Protein AF-A0ABD3E014-F1 (afdb_monomer_lite)

Radius of gyration: 16.97 Å; chains: 1; bounding box: 41×29×46 Å

Structure (mmCIF, N/CA/C/O backbone):
data_AF-A0ABD3E014-F1
#
_entry.id   AF-A0ABD3E014-F1
#
loop_
_atom_site.group_PDB
_atom_site.id
_atom_site.type_symbol
_atom_site.label_atom_id
_atom_site.label_alt_id
_atom_site.label_comp_id
_atom_site.label_asym_id
_atom_site.label_entity_id
_atom_site.label_seq_id
_atom_site.pdbx_PDB_ins_code
_atom_site.Cartn_x
_atom_site.Cartn_y
_atom_site.Cartn_z
_atom_site.occupancy
_atom_site.B_iso_or_equiv
_atom_site.auth_seq_id
_atom_site.auth_comp_id
_atom_site.auth_asym_id
_atom_site.auth_atom_id
_atom_site.pdbx_PDB_model_num
ATOM 1 N N . MET A 1 1 ? 6.110 1.325 -21.832 1.00 88.44 1 MET A N 1
ATOM 2 C CA . MET A 1 1 ? 5.659 0.826 -20.518 1.00 88.44 1 MET A CA 1
ATOM 3 C C . MET A 1 1 ? 6.646 -0.230 -20.067 1.00 88.44 1 MET A C 1
ATOM 5 O O . MET A 1 1 ? 7.151 -0.926 -20.935 1.00 88.44 1 MET A O 1
ATOM 9 N N . TYR A 1 2 ? 6.947 -0.315 -18.775 1.00 93.56 2 TYR A N 1
ATOM 10 C CA . TYR A 1 2 ? 7.714 -1.438 -18.235 1.00 93.56 2 TYR A CA 1
ATOM 11 C C . TYR A 1 2 ? 6.787 -2.626 -18.008 1.00 93.56 2 TYR A C 1
ATOM 13 O O . TYR A 1 2 ? 5.674 -2.439 -17.519 1.00 93.56 2 TYR A O 1
ATOM 21 N N . VAL A 1 3 ? 7.242 -3.826 -18.353 1.00 94.31 3 VAL A N 1
ATOM 22 C CA . VAL A 1 3 ? 6.561 -5.078 -18.014 1.00 94.31 3 VAL A CA 1
ATOM 23 C C . VAL A 1 3 ? 7.533 -5.925 -17.215 1.00 94.31 3 VAL A C 1
ATOM 25 O O . VAL A 1 3 ? 8.648 -6.199 -17.662 1.00 94.31 3 VAL A O 1
ATOM 28 N N . LEU A 1 4 ? 7.099 -6.313 -16.025 1.00 93.38 4 LEU A N 1
ATOM 29 C CA . LEU A 1 4 ? 7.862 -7.116 -15.084 1.00 93.38 4 LEU A CA 1
ATOM 30 C C . LEU A 1 4 ? 7.163 -8.466 -14.934 1.00 93.38 4 LEU A C 1
ATOM 32 O O . LEU A 1 4 ? 5.935 -8.550 -14.983 1.00 93.38 4 LEU A O 1
ATOM 36 N N . SER A 1 5 ? 7.935 -9.526 -14.753 1.00 93.50 5 SER A N 1
ATOM 37 C CA . SER A 1 5 ? 7.410 -10.817 -14.314 1.00 93.50 5 SER A CA 1
ATOM 38 C C . SER A 1 5 ? 7.002 -10.763 -12.832 1.00 93.50 5 SER A C 1
ATOM 40 O O . SER A 1 5 ? 7.420 -9.856 -12.109 1.00 93.50 5 SER A O 1
ATOM 42 N N . PRO A 1 6 ? 6.260 -11.765 -12.324 1.00 88.25 6 PRO A N 1
ATOM 43 C CA . PRO A 1 6 ? 5.855 -11.807 -10.914 1.00 88.25 6 PRO A CA 1
ATOM 44 C C . PRO A 1 6 ? 7.016 -11.798 -9.905 1.00 88.25 6 PRO A C 1
ATOM 46 O O . PRO A 1 6 ? 6.850 -11.335 -8.786 1.00 88.25 6 PRO A O 1
ATOM 49 N N . ASN A 1 7 ? 8.202 -12.279 -10.294 1.00 88.94 7 ASN A N 1
ATOM 50 C CA . ASN A 1 7 ? 9.417 -12.224 -9.470 1.00 88.94 7 ASN A CA 1
ATOM 51 C C . ASN A 1 7 ? 10.219 -10.914 -9.638 1.00 88.94 7 ASN A C 1
ATOM 53 O O . ASN A 1 7 ? 11.337 -10.818 -9.140 1.00 88.94 7 ASN A O 1
ATOM 57 N N . GLY A 1 8 ? 9.683 -9.929 -10.366 1.00 88.94 8 GLY A N 1
ATOM 58 C CA . GLY A 1 8 ? 10.293 -8.615 -10.570 1.00 88.94 8 GLY A CA 1
ATOM 59 C C . GLY A 1 8 ? 11.356 -8.531 -11.666 1.00 88.94 8 GLY A C 1
ATOM 60 O O . GLY A 1 8 ? 11.966 -7.476 -11.823 1.00 88.94 8 GLY A O 1
ATOM 61 N N . SER A 1 9 ? 11.592 -9.595 -12.440 1.00 92.69 9 SER A N 1
ATOM 62 C CA . SER A 1 9 ? 12.518 -9.529 -13.579 1.00 92.69 9 SER A CA 1
ATOM 63 C C . SER A 1 9 ? 11.918 -8.751 -14.757 1.00 92.69 9 SER A C 1
ATOM 65 O O . SER A 1 9 ? 10.713 -8.803 -15.009 1.00 92.69 9 SER A O 1
ATOM 67 N N . LEU A 1 10 ? 12.757 -8.009 -15.481 1.00 93.06 10 LEU A N 1
ATOM 68 C CA . LEU A 1 10 ? 12.338 -7.200 -16.623 1.00 93.06 10 LEU A CA 1
ATOM 69 C C . LEU A 1 10 ? 12.011 -8.083 -17.832 1.00 93.06 10 LEU A C 1
ATOM 71 O O . LEU A 1 10 ? 12.883 -8.776 -18.348 1.00 93.06 10 LEU A O 1
ATOM 75 N N . LEU A 1 11 ? 10.763 -8.020 -18.300 1.00 95.19 11 LEU A N 1
ATOM 76 C CA . LEU A 1 11 ? 10.313 -8.697 -19.521 1.00 95.19 11 LEU A CA 1
ATOM 77 C C . LEU A 1 11 ? 10.308 -7.755 -20.726 1.00 95.19 11 LEU A C 1
ATOM 79 O O . LEU A 1 11 ? 10.597 -8.172 -21.844 1.00 95.19 11 LEU A O 1
ATOM 83 N N . PHE A 1 12 ? 9.959 -6.488 -20.504 1.00 95.06 12 PHE A N 1
ATOM 84 C CA . PHE A 1 12 ? 9.919 -5.473 -21.550 1.00 95.06 12 PHE A CA 1
ATOM 85 C C . PHE A 1 12 ? 10.188 -4.084 -20.974 1.00 95.06 12 PHE A C 1
ATOM 87 O O . PHE A 1 12 ? 9.648 -3.721 -19.925 1.00 95.06 12 PHE A O 1
ATOM 94 N N . GLU A 1 13 ? 10.968 -3.285 -21.698 1.00 93.25 13 GLU A N 1
ATOM 95 C CA . GLU A 1 13 ? 11.241 -1.885 -21.384 1.00 93.25 13 GLU A CA 1
ATOM 96 C C . GLU A 1 13 ? 10.781 -0.948 -22.511 1.00 93.25 13 GLU A C 1
ATOM 98 O O . GLU A 1 13 ? 10.786 -1.322 -23.686 1.00 93.25 13 GLU A O 1
ATOM 103 N N . PRO A 1 14 ? 10.361 0.288 -22.183 1.00 92.19 14 PRO A N 1
ATOM 104 C CA . PRO A 1 14 ? 10.028 1.268 -23.201 1.00 92.19 14 PRO A CA 1
ATOM 105 C C . PRO A 1 14 ? 11.263 1.669 -24.009 1.00 92.19 14 PRO A C 1
ATOM 107 O O . PRO A 1 14 ? 12.338 1.879 -23.454 1.00 92.19 14 PRO A O 1
ATOM 110 N N . LEU A 1 15 ? 11.065 1.889 -25.310 1.00 90.56 15 LEU A N 1
ATOM 111 C CA . LEU A 1 15 ? 12.113 2.402 -26.184 1.00 90.56 15 LEU A CA 1
ATOM 112 C C . LEU A 1 15 ? 12.617 3.766 -25.682 1.00 90.56 15 LEU A C 1
ATOM 114 O O . LEU A 1 15 ? 11.822 4.675 -25.415 1.00 90.56 15 LEU A O 1
ATOM 118 N N . ALA A 1 16 ? 13.936 3.921 -25.586 1.00 89.00 16 ALA A N 1
ATOM 119 C CA . ALA A 1 16 ? 14.540 5.205 -25.269 1.00 89.00 16 ALA A CA 1
ATOM 120 C C . ALA A 1 16 ? 14.321 6.191 -26.425 1.00 89.00 16 ALA A C 1
ATOM 122 O O . ALA A 1 16 ? 14.502 5.860 -27.598 1.00 89.00 16 ALA A O 1
ATOM 123 N N . LYS A 1 17 ? 13.950 7.429 -26.091 1.00 89.44 17 LYS A N 1
ATOM 124 C CA . LYS A 1 17 ? 13.971 8.519 -27.070 1.00 89.44 17 LYS A CA 1
ATOM 125 C C . LYS A 1 17 ? 15.430 8.840 -27.427 1.00 89.44 17 LYS A C 1
ATOM 127 O O . LYS A 1 17 ? 16.294 8.719 -26.558 1.00 89.44 17 LYS A O 1
ATOM 132 N N . PRO A 1 18 ? 15.713 9.281 -28.664 1.00 91.81 18 PRO A N 1
ATOM 133 C CA . PRO A 1 18 ? 17.055 9.708 -29.035 1.00 91.81 18 PRO A CA 1
ATOM 134 C C . PRO A 1 18 ? 17.520 10.905 -28.190 1.00 91.81 18 PRO A C 1
ATOM 136 O O . PRO A 1 18 ? 16.724 11.589 -27.531 1.00 91.81 18 PRO A O 1
ATOM 139 N N . TRP A 1 19 ? 18.832 11.148 -28.224 1.00 88.88 19 TRP A N 1
ATOM 140 C CA . TRP A 1 19 ? 19.496 12.263 -27.545 1.00 88.88 19 TRP A CA 1
ATOM 141 C C . TRP A 1 19 ? 18.755 13.598 -27.785 1.00 88.88 19 TRP A C 1
ATOM 143 O O . TRP A 1 19 ? 18.296 13.825 -28.908 1.00 88.88 19 TRP A O 1
ATOM 153 N N . PRO A 1 20 ? 18.607 14.483 -26.774 1.00 91.12 20 PRO A N 1
ATOM 154 C CA . PRO A 1 20 ? 19.259 14.499 -25.452 1.00 91.12 20 PRO A CA 1
ATOM 155 C C . PRO A 1 20 ? 18.477 13.804 -24.324 1.00 91.12 20 PRO A C 1
ATOM 157 O O . PRO A 1 20 ? 18.780 13.996 -23.146 1.00 91.12 20 PRO A O 1
ATOM 160 N N . ASN A 1 21 ? 17.447 13.020 -24.646 1.00 90.81 21 ASN A N 1
ATOM 161 C CA . ASN A 1 21 ? 16.589 12.419 -23.628 1.00 90.81 21 ASN A CA 1
ATOM 162 C C . ASN A 1 21 ? 17.310 11.281 -22.896 1.00 90.81 21 ASN A C 1
ATOM 164 O O . ASN A 1 21 ? 17.903 10.405 -23.524 1.00 90.81 21 ASN A O 1
ATOM 168 N N . LYS A 1 22 ? 17.219 11.261 -21.563 1.00 88.50 22 LYS A N 1
ATOM 169 C CA . LYS A 1 22 ? 17.647 10.095 -20.785 1.00 88.50 22 LYS A CA 1
ATOM 170 C C . LYS A 1 22 ? 16.709 8.916 -21.081 1.00 88.50 22 LYS A C 1
ATOM 172 O O . LYS A 1 22 ? 15.511 9.145 -21.282 1.00 88.50 22 LYS A O 1
ATOM 177 N N . PRO A 1 23 ? 17.217 7.672 -21.081 1.00 88.31 23 PRO A N 1
ATOM 178 C CA . PRO A 1 23 ? 16.360 6.500 -21.097 1.00 88.31 23 PRO A CA 1
ATOM 179 C C . PRO A 1 23 ? 15.333 6.575 -19.961 1.00 88.31 23 PRO A C 1
ATOM 181 O O . PRO A 1 23 ? 15.647 7.110 -18.890 1.00 88.31 23 PRO A O 1
ATOM 184 N N . PRO A 1 24 ? 14.111 6.066 -20.176 1.00 90.44 24 PRO A N 1
ATOM 185 C CA . PRO A 1 24 ? 13.165 5.922 -19.084 1.00 90.44 24 PRO A CA 1
ATOM 186 C C . PRO A 1 24 ? 13.787 5.060 -17.975 1.00 90.44 24 PRO A C 1
ATOM 188 O O . PRO A 1 24 ? 14.669 4.236 -18.223 1.00 90.44 24 PRO A O 1
ATOM 191 N N . LYS A 1 25 ? 13.326 5.267 -16.742 1.00 89.75 25 LYS A N 1
ATOM 192 C CA . LYS A 1 25 ? 13.654 4.435 -15.582 1.00 89.75 25 LYS A CA 1
ATOM 193 C C . LYS A 1 25 ? 12.350 3.842 -15.058 1.00 89.75 25 LYS A C 1
ATOM 195 O O . LYS A 1 25 ? 11.316 4.512 -15.087 1.00 89.75 25 LYS A O 1
ATOM 200 N N . CYS A 1 26 ? 12.390 2.598 -14.589 1.00 89.25 26 CYS A N 1
ATOM 201 C CA . CYS A 1 26 ? 11.275 2.042 -13.831 1.00 89.25 26 CYS A CA 1
ATOM 202 C C . CYS A 1 26 ? 11.103 2.822 -12.515 1.00 89.25 26 CYS A C 1
ATOM 204 O O . CYS A 1 26 ? 12.081 3.330 -11.966 1.00 89.25 26 CYS A O 1
ATOM 206 N N . SER A 1 27 ? 9.863 2.930 -12.033 1.00 88.38 27 SER A N 1
ATOM 207 C CA . SER A 1 27 ? 9.556 3.591 -10.760 1.00 88.38 27 SER A CA 1
ATOM 208 C C . SER A 1 27 ? 10.286 2.903 -9.603 1.00 88.38 27 SER A C 1
ATOM 210 O O . SER A 1 27 ? 10.359 1.671 -9.562 1.00 88.38 27 SER A O 1
ATOM 212 N N . ASP A 1 28 ? 10.798 3.707 -8.670 1.00 87.06 28 ASP A N 1
ATOM 213 C CA . ASP A 1 28 ? 11.429 3.223 -7.442 1.00 87.06 28 ASP A CA 1
ATOM 214 C C . ASP A 1 28 ? 10.419 2.501 -6.521 1.00 87.06 28 ASP A C 1
ATOM 216 O O . ASP A 1 28 ? 10.829 1.637 -5.745 1.00 87.06 28 ASP A O 1
ATOM 220 N N . CYS A 1 29 ? 9.106 2.708 -6.725 1.00 87.50 29 CYS A N 1
ATOM 221 C CA . CYS A 1 29 ? 8.034 2.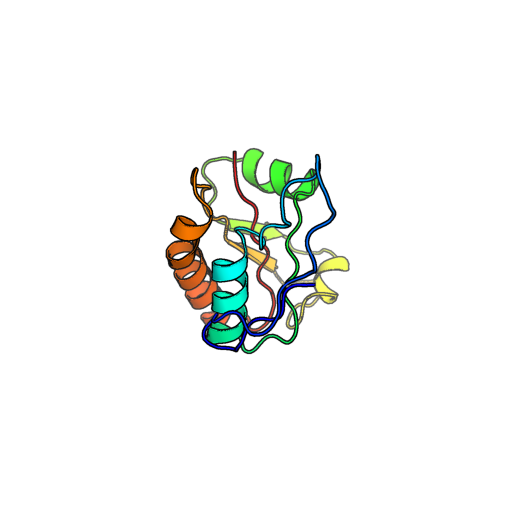042 -5.981 1.00 87.50 29 CYS A CA 1
ATOM 222 C C . CYS A 1 29 ? 7.830 0.582 -6.423 1.00 87.50 29 CYS A C 1
ATOM 224 O O . CYS A 1 29 ? 7.060 -0.160 -5.810 1.00 87.50 29 CYS A O 1
ATOM 226 N N . GLY A 1 30 ? 8.492 0.145 -7.504 1.00 89.12 30 GLY A N 1
ATOM 227 C CA . GLY A 1 30 ? 8.343 -1.193 -8.085 1.00 89.12 30 GLY A CA 1
ATOM 228 C C . GLY A 1 30 ? 8.438 -2.342 -7.066 1.00 89.12 30 GLY A C 1
ATOM 229 O O . GLY A 1 30 ? 7.537 -3.185 -7.045 1.00 89.12 30 GLY A O 1
ATOM 230 N N . PRO A 1 31 ? 9.459 -2.381 -6.185 1.00 88.88 31 PRO A N 1
ATOM 231 C CA . PRO A 1 31 ? 9.564 -3.384 -5.125 1.00 88.88 31 PRO A CA 1
ATOM 232 C C . PRO A 1 31 ? 8.375 -3.382 -4.153 1.00 88.88 31 PRO A C 1
ATOM 234 O O . PRO A 1 31 ? 7.910 -4.454 -3.769 1.00 88.88 31 PRO A O 1
ATOM 237 N N . LEU A 1 32 ? 7.842 -2.208 -3.797 1.00 88.00 32 LEU A N 1
ATOM 238 C CA . LEU A 1 32 ? 6.685 -2.083 -2.904 1.00 88.00 32 LEU A CA 1
ATOM 239 C C . LEU A 1 32 ? 5.422 -2.651 -3.554 1.00 88.00 32 LEU A C 1
ATOM 241 O O . LEU A 1 32 ? 4.690 -3.423 -2.932 1.00 88.00 32 LEU A O 1
ATOM 245 N N . PHE A 1 33 ? 5.194 -2.336 -4.830 1.00 89.75 33 PHE A N 1
ATOM 246 C CA . PHE A 1 33 ? 4.037 -2.847 -5.565 1.00 89.75 33 PHE A CA 1
ATOM 247 C C . PHE A 1 33 ? 4.103 -4.362 -5.720 1.00 89.75 33 PHE A C 1
ATOM 249 O O . PHE A 1 33 ? 3.124 -5.047 -5.427 1.00 89.75 33 PHE A O 1
ATOM 256 N N . LEU A 1 34 ? 5.261 -4.899 -6.118 1.00 90.19 34 LEU A N 1
ATOM 257 C CA . LEU A 1 34 ? 5.474 -6.346 -6.207 1.00 90.19 34 LEU A CA 1
ATOM 258 C C . LEU A 1 34 ? 5.238 -7.028 -4.857 1.00 90.19 34 LEU A C 1
ATOM 260 O O . LEU A 1 34 ? 4.611 -8.087 -4.814 1.00 90.19 34 LEU A O 1
ATOM 264 N N . LYS A 1 35 ? 5.656 -6.398 -3.752 1.00 88.94 35 LYS A N 1
ATOM 265 C CA . LYS A 1 35 ? 5.406 -6.930 -2.412 1.00 88.94 35 LYS A CA 1
ATOM 266 C C . LYS A 1 35 ? 3.918 -6.972 -2.066 1.00 88.94 35 LYS A C 1
ATOM 268 O O . LYS A 1 35 ? 3.457 -7.961 -1.499 1.00 88.94 35 LYS A O 1
ATOM 273 N N . ALA A 1 36 ? 3.155 -5.948 -2.443 1.00 87.94 36 ALA A N 1
ATOM 274 C CA . ALA A 1 36 ? 1.705 -5.937 -2.267 1.00 87.94 36 ALA A CA 1
ATOM 275 C C . ALA A 1 36 ? 1.010 -7.026 -3.108 1.00 87.94 36 ALA A C 1
ATOM 277 O O . ALA A 1 36 ? 0.138 -7.723 -2.589 1.00 87.94 36 ALA A O 1
ATOM 278 N N . TYR A 1 37 ? 1.425 -7.237 -4.365 1.00 88.25 37 TYR A N 1
ATOM 279 C CA . TYR A 1 37 ? 0.938 -8.356 -5.187 1.00 88.25 37 TYR A CA 1
ATOM 280 C C . TYR A 1 37 ? 1.211 -9.713 -4.526 1.00 88.25 37 TYR A C 1
ATOM 282 O O . TYR A 1 37 ? 0.299 -10.531 -4.418 1.00 88.25 37 TYR A O 1
ATOM 290 N N . GLU A 1 38 ? 2.439 -9.928 -4.042 1.00 88.56 38 GLU A N 1
ATOM 291 C CA . GLU A 1 38 ? 2.868 -11.163 -3.373 1.00 88.56 38 GLU A CA 1
ATOM 292 C C . GLU A 1 38 ? 2.053 -11.449 -2.102 1.00 88.56 38 GLU A C 1
ATOM 294 O O . GLU A 1 38 ? 1.605 -12.574 -1.891 1.00 88.56 38 GLU A O 1
ATOM 299 N N . MET A 1 39 ? 1.863 -10.442 -1.245 1.00 87.88 39 MET A N 1
ATOM 300 C CA . MET A 1 39 ? 1.279 -10.635 0.088 1.00 87.88 39 MET A CA 1
ATOM 301 C C . MET A 1 39 ? -0.247 -10.593 0.105 1.00 87.88 39 MET A C 1
ATOM 303 O O . MET A 1 39 ? -0.865 -11.286 0.913 1.00 87.88 39 MET A O 1
ATOM 307 N N . CYS A 1 40 ? -0.857 -9.777 -0.754 1.00 83.75 40 CYS A N 1
ATOM 308 C CA . CYS A 1 40 ? -2.288 -9.484 -0.690 1.00 83.75 40 CYS A CA 1
ATOM 309 C C . CYS A 1 40 ? -3.091 -10.105 -1.838 1.00 83.75 40 CYS A C 1
ATOM 311 O O . CYS A 1 40 ? -4.319 -10.023 -1.813 1.00 83.75 40 CYS A O 1
ATOM 313 N N . ASN A 1 41 ? -2.432 -10.700 -2.843 1.00 83.50 41 ASN A N 1
ATOM 314 C CA . ASN A 1 41 ? -3.074 -11.208 -4.061 1.00 83.50 41 ASN A CA 1
ATOM 315 C 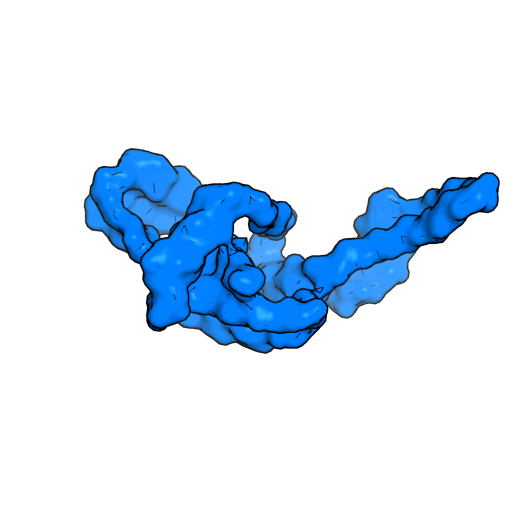C . ASN A 1 41 ? -4.000 -10.158 -4.716 1.00 83.50 41 ASN A C 1
ATOM 317 O O . ASN A 1 41 ? -5.148 -10.435 -5.071 1.00 83.50 41 ASN A O 1
ATOM 321 N N . VAL A 1 42 ? -3.518 -8.915 -4.801 1.00 83.69 42 VAL A N 1
ATOM 322 C CA . VAL A 1 42 ? -4.258 -7.783 -5.379 1.00 83.69 42 VAL A CA 1
ATOM 323 C C . VAL A 1 42 ? -4.204 -7.800 -6.905 1.00 83.69 42 VAL A C 1
ATOM 325 O O . VAL A 1 42 ? -3.274 -8.333 -7.497 1.00 83.69 42 VAL A O 1
ATOM 328 N N . GLY A 1 43 ? -5.199 -7.191 -7.554 1.00 87.25 43 GLY A N 1
ATOM 329 C CA . GLY A 1 43 ? -5.212 -7.011 -9.013 1.00 87.25 43 GLY A CA 1
ATOM 330 C C . GLY A 1 43 ? -4.564 -5.707 -9.492 1.00 87.25 43 GLY A C 1
ATOM 331 O O . GLY A 1 43 ? -4.212 -5.599 -10.662 1.00 87.25 43 GLY A O 1
ATOM 332 N N . ALA A 1 44 ? -4.417 -4.723 -8.603 1.00 89.31 44 ALA A N 1
ATOM 333 C CA . ALA A 1 44 ? -3.824 -3.420 -8.885 1.00 89.31 44 ALA A CA 1
ATOM 334 C C . ALA A 1 44 ? -3.278 -2.788 -7.595 1.00 89.31 44 ALA A C 1
ATOM 336 O O . ALA A 1 44 ? -3.780 -3.068 -6.505 1.00 89.31 44 ALA A O 1
ATOM 337 N N . VAL A 1 45 ? -2.284 -1.908 -7.733 1.00 88.56 45 VAL A N 1
ATOM 338 C CA . VAL A 1 45 ? -1.751 -1.064 -6.653 1.00 88.56 45 VAL A CA 1
ATOM 339 C C . VAL A 1 45 ? -1.719 0.376 -7.154 1.00 88.56 45 VAL A C 1
ATOM 341 O O . VAL A 1 45 ? -1.296 0.624 -8.283 1.00 88.56 45 VAL A O 1
ATOM 344 N N . ILE A 1 46 ? -2.183 1.311 -6.326 1.00 89.44 46 ILE A N 1
ATOM 345 C CA . ILE A 1 46 ? -2.174 2.748 -6.610 1.00 89.44 46 ILE A CA 1
ATOM 346 C C . ILE A 1 46 ? -1.319 3.424 -5.542 1.00 89.44 46 ILE A C 1
ATOM 348 O O . ILE A 1 46 ? -1.441 3.109 -4.362 1.00 89.44 46 ILE A O 1
ATOM 352 N N . HIS A 1 47 ? -0.466 4.347 -5.974 1.00 87.25 47 HIS A N 1
ATOM 353 C CA . HIS A 1 47 ? 0.364 5.187 -5.117 1.00 87.25 47 HIS A CA 1
ATOM 354 C C . HIS A 1 47 ? 0.128 6.645 -5.486 1.00 87.25 47 HIS A C 1
ATOM 356 O O . HIS A 1 47 ? 0.175 6.992 -6.670 1.00 87.25 47 HIS A O 1
ATOM 362 N N . SER A 1 48 ? -0.141 7.482 -4.491 1.00 85.44 48 SER A N 1
ATOM 363 C CA . SER A 1 48 ? -0.389 8.907 -4.674 1.00 85.44 48 SER A CA 1
ATOM 364 C C . SER A 1 48 ? 0.279 9.719 -3.568 1.00 85.44 48 SER A C 1
ATOM 366 O O . SER A 1 48 ? 0.505 9.243 -2.460 1.00 85.44 48 SER A O 1
ATOM 368 N N . HIS A 1 49 ? 0.593 10.973 -3.888 1.00 86.44 49 HIS A N 1
ATOM 369 C CA . HIS A 1 49 ? 1.127 11.957 -2.946 1.00 86.44 49 HIS A CA 1
ATOM 370 C C . HIS A 1 49 ? 0.107 13.086 -2.767 1.00 86.44 49 HIS A C 1
ATOM 372 O O . HIS A 1 49 ? 0.357 14.239 -3.120 1.00 86.44 49 HIS A O 1
ATOM 378 N N . GLU A 1 50 ? -1.091 12.733 -2.307 1.00 84.88 50 GLU A N 1
ATOM 379 C CA . GLU A 1 50 ? -2.162 13.704 -2.073 1.00 84.88 50 GLU A CA 1
ATOM 380 C C . GLU A 1 50 ? -1.874 14.553 -0.831 1.00 84.88 50 GLU A C 1
ATOM 382 O O . GLU A 1 50 ? -1.336 14.066 0.168 1.00 84.88 50 GLU A O 1
ATOM 387 N N . MET A 1 51 ? -2.253 15.832 -0.881 1.00 89.25 51 MET A N 1
ATOM 388 C CA . MET A 1 51 ? -1.991 16.778 0.206 1.00 89.25 51 MET A CA 1
ATOM 389 C C . MET A 1 51 ? -2.703 16.352 1.492 1.00 89.25 51 MET A C 1
ATOM 391 O O . MET A 1 51 ? -2.158 16.473 2.585 1.00 89.25 51 MET A O 1
ATOM 395 N N . GLU A 1 52 ? -3.904 15.806 1.355 1.00 90.44 52 GLU A N 1
ATOM 396 C CA . GLU A 1 52 ? -4.744 15.293 2.428 1.00 90.44 52 GLU A CA 1
ATOM 397 C C . GLU A 1 52 ? -4.073 14.123 3.154 1.00 90.44 52 GLU A C 1
ATOM 399 O O . GLU A 1 52 ? -4.101 14.075 4.383 1.00 90.44 52 GLU A O 1
ATOM 404 N N . SER A 1 53 ? -3.408 13.227 2.417 1.00 86.38 53 SER A N 1
ATOM 405 C CA . SER A 1 53 ? -2.659 12.104 2.995 1.00 86.38 53 SER A CA 1
ATOM 406 C C . SER A 1 53 ? -1.447 12.602 3.785 1.00 86.38 53 SER A C 1
ATOM 408 O O . SER A 1 53 ? -1.263 12.240 4.950 1.00 86.38 53 SER A O 1
ATOM 410 N N . CYS A 1 54 ? -0.683 13.532 3.205 1.00 86.81 54 CYS A N 1
ATOM 411 C CA . CYS A 1 54 ? 0.431 14.180 3.895 1.00 86.81 54 CYS A CA 1
ATOM 412 C C . CYS A 1 54 ? -0.038 14.889 5.177 1.00 86.81 54 CYS A C 1
ATOM 414 O O . CYS A 1 54 ? 0.551 14.717 6.241 1.00 86.81 54 CYS A O 1
ATOM 416 N N . LEU A 1 55 ? -1.122 15.665 5.116 1.00 90.69 55 LEU A N 1
ATOM 417 C CA . LEU A 1 55 ? -1.662 16.351 6.292 1.00 90.69 55 LEU A CA 1
ATOM 418 C C . LEU A 1 55 ? -2.145 15.357 7.355 1.00 90.69 55 LEU A C 1
ATOM 420 O O . LEU A 1 55 ? -1.839 15.548 8.531 1.00 90.69 55 LEU A O 1
ATOM 424 N N . ALA A 1 56 ? -2.827 14.278 6.964 1.00 89.62 56 ALA A N 1
ATOM 425 C CA . ALA A 1 56 ? -3.288 13.246 7.891 1.00 89.62 56 ALA A CA 1
ATOM 426 C C . ALA A 1 56 ? -2.132 12.617 8.688 1.00 89.62 56 ALA A C 1
ATOM 428 O O . ALA A 1 56 ? -2.289 12.343 9.879 1.00 89.62 56 ALA A O 1
ATOM 429 N N . THR A 1 57 ? -0.955 12.446 8.076 1.00 87.44 57 THR A N 1
ATOM 430 C CA . THR A 1 57 ? 0.230 11.930 8.782 1.00 87.44 57 THR A CA 1
ATOM 431 C C . THR A 1 57 ? 0.991 12.987 9.570 1.00 87.44 57 THR A C 1
ATOM 433 O O . THR A 1 57 ? 1.662 12.639 10.544 1.00 87.44 57 THR A O 1
ATOM 436 N N . MET A 1 58 ? 0.904 14.263 9.192 1.00 87.75 58 MET A N 1
ATOM 437 C CA . MET A 1 58 ? 1.626 15.357 9.850 1.00 87.75 58 MET A CA 1
ATOM 438 C C . MET A 1 58 ? 0.870 15.990 11.024 1.00 87.75 58 MET A C 1
ATOM 440 O O . MET A 1 58 ? 1.522 16.506 11.929 1.00 87.75 58 MET A O 1
ATOM 444 N N . ILE A 1 59 ? -0.470 15.946 11.051 1.00 90.06 59 ILE A N 1
ATOM 445 C CA . ILE A 1 59 ? -1.291 16.560 12.119 1.00 90.06 59 ILE A CA 1
ATOM 446 C C . ILE A 1 59 ? -0.858 16.086 13.510 1.00 90.06 59 ILE A C 1
ATOM 448 O O . ILE A 1 59 ? -0.804 16.879 14.450 1.00 90.06 59 ILE A O 1
ATOM 452 N N . ASN A 1 60 ? -0.532 14.800 13.644 1.00 88.00 60 ASN A N 1
ATOM 453 C CA . ASN A 1 60 ? 0.067 14.269 14.857 1.00 88.00 60 ASN A CA 1
ATOM 454 C C . ASN A 1 60 ? 1.221 13.312 14.510 1.00 88.00 60 ASN A C 1
ATOM 456 O O . ASN A 1 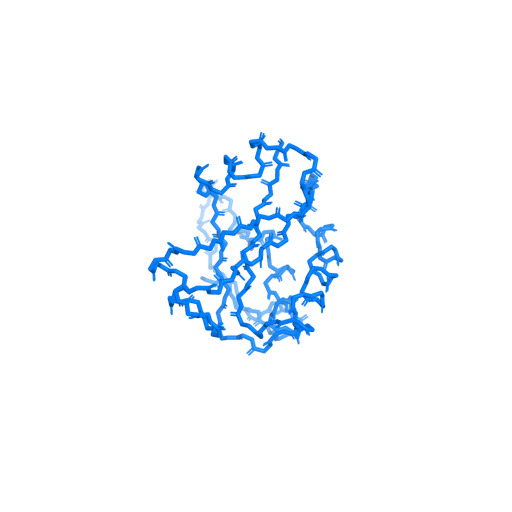60 ? 0.981 12.131 14.237 1.00 88.00 60 ASN A O 1
ATOM 460 N N . PRO A 1 61 ? 2.479 13.789 14.585 1.00 85.69 61 PRO A N 1
ATOM 461 C CA . PRO A 1 61 ? 3.654 12.998 14.234 1.00 85.69 61 PRO A CA 1
ATOM 462 C C . PRO A 1 61 ? 3.863 11.744 15.098 1.00 85.69 61 PRO A C 1
ATOM 464 O O . PRO A 1 61 ? 4.564 10.814 14.713 1.00 85.69 61 PRO A O 1
ATOM 467 N N . SER A 1 62 ? 3.256 11.685 16.284 1.00 89.38 62 SER A N 1
ATOM 468 C CA . SER A 1 62 ? 3.404 10.527 17.173 1.00 89.38 62 SER A CA 1
ATOM 469 C C . SER A 1 62 ? 2.513 9.340 16.792 1.00 89.38 62 SER A C 1
ATOM 471 O O . SER A 1 62 ? 2.735 8.233 17.286 1.00 89.38 62 SER A O 1
ATOM 473 N N . LEU A 1 63 ? 1.521 9.540 15.914 1.00 86.25 63 LEU A N 1
ATOM 474 C CA . LEU A 1 63 ? 0.603 8.477 15.516 1.00 86.25 63 LEU A CA 1
ATOM 475 C C . LEU A 1 63 ? 1.267 7.481 14.569 1.00 86.25 63 LEU A C 1
ATOM 477 O O . LEU A 1 63 ? 1.995 7.854 13.648 1.00 86.25 63 LEU A O 1
ATOM 481 N N . LYS A 1 64 ? 0.943 6.205 14.790 1.00 87.88 64 LYS A N 1
ATOM 482 C CA . LYS A 1 64 ? 1.285 5.077 13.914 1.00 87.88 64 LYS A CA 1
ATOM 483 C C . LYS A 1 64 ? 0.116 4.613 13.059 1.00 87.88 64 LYS A C 1
ATOM 485 O O . LYS A 1 64 ? 0.287 3.736 12.224 1.00 87.88 64 LYS A O 1
ATOM 490 N N . GLU A 1 65 ? -1.058 5.201 13.257 1.00 89.00 65 GLU A N 1
ATOM 491 C CA . GLU A 1 65 ? -2.282 4.852 12.554 1.00 89.00 65 GLU A CA 1
ATOM 492 C C . GLU A 1 65 ? -3.159 6.094 12.397 1.00 89.00 65 GLU A C 1
ATOM 494 O O . GLU A 1 65 ? -3.287 6.908 13.315 1.00 89.00 65 GLU A O 1
ATOM 499 N N . PHE A 1 66 ? -3.792 6.207 11.239 1.00 90.00 66 PHE A N 1
ATOM 500 C CA . PHE A 1 66 ? -4.935 7.065 10.998 1.00 90.00 66 PHE A CA 1
ATOM 501 C C . PHE A 1 66 ? -6.215 6.268 11.271 1.00 90.00 66 PHE A C 1
ATOM 503 O O . PHE A 1 66 ? -6.346 5.124 10.832 1.00 90.00 66 PHE A O 1
ATOM 510 N N . ARG A 1 67 ? -7.156 6.866 12.005 1.00 92.38 67 ARG A N 1
ATOM 511 C CA . ARG A 1 67 ? -8.423 6.237 12.394 1.00 92.38 67 ARG A CA 1
ATOM 512 C C . ARG A 1 67 ? -9.581 7.177 12.093 1.00 92.38 67 ARG A C 1
ATOM 514 O O . ARG A 1 67 ? -9.507 8.361 12.422 1.00 92.38 67 ARG A O 1
ATOM 521 N N . ILE A 1 68 ? -10.639 6.658 11.476 1.00 94.00 68 ILE A N 1
ATOM 522 C CA . ILE A 1 68 ? -11.852 7.422 11.162 1.00 94.00 68 ILE A CA 1
ATOM 523 C C . ILE A 1 68 ? -13.091 6.526 11.220 1.00 94.00 68 ILE A C 1
ATOM 525 O O . ILE A 1 68 ? -13.036 5.350 10.878 1.00 94.00 68 ILE A O 1
ATOM 529 N N . SER A 1 69 ? -14.225 7.082 11.636 1.00 96.19 69 SER A N 1
ATOM 530 C CA . SER A 1 69 ? -15.504 6.373 11.725 1.00 96.19 69 SER A CA 1
ATOM 531 C C . SER A 1 69 ? -16.662 7.330 11.423 1.00 96.19 69 SER A C 1
ATOM 533 O O . SER A 1 69 ? -16.441 8.535 11.291 1.00 96.19 69 SER A O 1
ATOM 535 N N . HIS A 1 70 ? -17.890 6.812 11.314 1.00 97.69 70 HIS A N 1
ATOM 536 C CA . HIS A 1 70 ? -19.118 7.593 11.100 1.00 97.69 70 HIS A CA 1
ATOM 537 C C . HIS A 1 70 ? -19.089 8.433 9.812 1.00 97.69 70 HIS A C 1
ATOM 539 O O . HIS A 1 70 ? -19.658 9.524 9.736 1.00 97.69 70 HIS A O 1
ATOM 545 N N . MET A 1 71 ? -18.431 7.904 8.778 1.00 97.06 71 MET A N 1
ATOM 546 C CA . MET A 1 71 ? -18.242 8.557 7.486 1.00 97.06 71 MET A CA 1
ATOM 547 C C . MET A 1 71 ? -18.811 7.695 6.365 1.00 97.06 71 MET A C 1
ATOM 549 O O . MET A 1 71 ? -18.342 6.588 6.141 1.00 97.06 71 MET A O 1
ATOM 553 N N . GLU A 1 72 ? -19.761 8.222 5.588 1.00 97.69 72 GLU A N 1
ATOM 554 C CA . GLU A 1 72 ? -20.408 7.470 4.495 1.00 97.69 72 GLU A CA 1
ATOM 555 C C . GLU A 1 72 ? -19.400 6.937 3.458 1.00 97.69 72 GLU A C 1
ATOM 557 O O . GLU A 1 72 ? -19.566 5.840 2.927 1.00 97.69 72 GLU A O 1
ATOM 562 N N . MET A 1 73 ? -18.305 7.672 3.231 1.00 95.31 73 MET A N 1
ATOM 563 C CA . MET A 1 73 ? -17.254 7.308 2.276 1.00 95.31 73 MET A CA 1
ATOM 564 C C . MET A 1 73 ? -16.529 6.001 2.624 1.00 95.31 73 MET A C 1
ATOM 566 O O . MET A 1 73 ? -16.062 5.319 1.711 1.00 95.31 73 MET A O 1
ATOM 570 N N . ILE A 1 74 ? -16.459 5.603 3.903 1.00 94.31 74 ILE A N 1
ATOM 571 C CA . ILE A 1 74 ? -15.728 4.381 4.290 1.00 94.31 74 ILE A CA 1
ATOM 572 C C . ILE A 1 74 ? -16.432 3.112 3.808 1.00 94.31 74 ILE A C 1
ATOM 574 O O . ILE A 1 74 ? -15.780 2.088 3.657 1.00 94.31 74 ILE A O 1
ATOM 578 N N . LYS A 1 75 ? -17.723 3.184 3.453 1.00 93.88 75 LYS A N 1
ATOM 579 C CA . LYS A 1 75 ? -18.456 2.079 2.809 1.00 93.88 75 LYS A CA 1
ATOM 580 C C . LYS A 1 75 ? -17.887 1.694 1.442 1.00 93.88 75 LYS A C 1
ATOM 582 O O . LYS A 1 75 ? -18.157 0.600 0.955 1.00 93.88 75 LYS A O 1
ATOM 587 N N . GLY A 1 76 ? -17.123 2.588 0.807 1.00 91.75 76 GLY A N 1
ATOM 588 C CA . GLY A 1 76 ? -16.372 2.276 -0.409 1.00 91.75 76 GLY A CA 1
ATOM 589 C C . GLY A 1 76 ? -15.196 1.327 -0.162 1.00 91.75 76 GLY A C 1
ATOM 590 O O . GLY A 1 76 ? -14.663 0.757 -1.111 1.00 91.75 76 GLY A O 1
ATOM 591 N N . ILE A 1 77 ? -14.798 1.137 1.099 1.00 89.69 77 ILE A N 1
ATOM 592 C CA . ILE A 1 77 ? -13.715 0.244 1.491 1.00 89.69 77 ILE A CA 1
ATOM 593 C C . ILE A 1 77 ? -14.310 -1.107 1.867 1.00 89.69 77 ILE A C 1
ATOM 595 O O . ILE A 1 77 ? -15.206 -1.211 2.705 1.00 89.69 77 ILE A O 1
ATOM 599 N N . GLN A 1 78 ? -13.800 -2.172 1.251 1.00 86.12 78 GLN A N 1
ATOM 600 C CA . GLN A 1 78 ? -14.312 -3.517 1.478 1.00 86.12 78 GLN A CA 1
ATOM 601 C C . GLN A 1 78 ? -14.279 -3.882 2.973 1.00 86.12 78 GLN A C 1
ATOM 603 O O . GLN A 1 78 ? -13.257 -3.730 3.642 1.00 86.12 78 GLN A O 1
ATOM 608 N N . GLY A 1 79 ? -15.400 -4.402 3.479 1.00 87.75 79 GLY A N 1
ATOM 609 C CA . GLY A 1 79 ? -15.532 -4.848 4.868 1.00 87.75 79 GLY A CA 1
ATOM 610 C C . GLY A 1 79 ? -15.912 -3.760 5.875 1.00 87.75 79 GLY A C 1
ATOM 611 O O . GLY A 1 79 ? -15.878 -4.060 7.060 1.00 87.75 79 GLY A O 1
ATOM 612 N N . HIS A 1 80 ? -16.274 -2.553 5.426 1.00 90.69 80 HIS A N 1
ATOM 613 C CA . HIS A 1 80 ? -16.668 -1.447 6.303 1.00 90.69 80 HIS A CA 1
ATOM 614 C C . HIS A 1 80 ? -18.096 -0.957 6.009 1.00 90.69 80 HIS A C 1
ATOM 616 O O . HIS A 1 80 ? -18.514 -0.807 4.859 1.00 90.69 80 HIS A O 1
ATOM 622 N N . GLY A 1 81 ? -18.843 -0.683 7.070 1.00 93.94 81 GLY A N 1
ATOM 623 C CA . GLY A 1 81 ? -20.116 0.022 7.115 1.00 93.94 81 GLY A CA 1
ATOM 624 C C . GLY A 1 81 ? -19.971 1.410 7.744 1.00 93.94 81 GLY A C 1
ATOM 625 O O . GLY A 1 81 ? -18.901 1.806 8.188 1.00 93.94 81 GLY A O 1
ATOM 626 N N . TYR A 1 82 ? -21.071 2.163 7.803 1.00 95.69 82 TYR A N 1
ATOM 627 C CA . TYR A 1 82 ? -21.066 3.547 8.301 1.00 95.69 82 TYR A CA 1
ATOM 628 C C . TYR A 1 82 ? -20.547 3.685 9.745 1.00 95.69 82 TYR A C 1
ATOM 630 O O . TYR A 1 82 ? -19.821 4.627 10.053 1.00 95.69 82 TYR A O 1
ATOM 638 N N . TYR A 1 83 ? -20.913 2.747 10.621 1.00 96.38 83 TYR A N 1
ATOM 639 C CA . TYR A 1 83 ? -20.528 2.761 12.035 1.00 96.38 83 TYR A CA 1
ATOM 640 C C . TYR A 1 83 ? -19.184 2.079 12.314 1.00 96.38 83 TYR A C 1
ATOM 642 O O . TYR A 1 83 ? -18.730 2.101 13.456 1.00 96.38 83 TYR A O 1
ATOM 650 N N . ASP A 1 84 ? -18.553 1.481 11.302 1.00 94.19 84 ASP A N 1
ATOM 651 C CA . ASP A 1 84 ? -17.264 0.825 11.488 1.00 94.19 84 ASP A CA 1
ATOM 652 C C . ASP A 1 84 ? -16.143 1.866 11.617 1.00 94.19 84 ASP A C 1
ATOM 654 O O . ASP A 1 84 ? -16.287 3.034 11.239 1.00 94.19 84 ASP A O 1
ATOM 658 N N . GLU A 1 85 ? -15.019 1.454 12.199 1.00 93.81 85 GLU A N 1
ATOM 659 C CA . GLU A 1 85 ? -13.802 2.259 12.258 1.00 93.81 85 GLU A CA 1
ATOM 660 C C . GLU A 1 85 ? -12.827 1.772 11.186 1.00 93.81 85 GLU A C 1
ATOM 662 O O . GLU A 1 85 ? -12.385 0.625 11.208 1.00 93.81 85 GLU A O 1
ATOM 667 N N . LEU A 1 86 ? -12.482 2.658 10.254 1.00 91.44 86 LEU A N 1
ATOM 668 C CA . LEU A 1 86 ? -11.404 2.437 9.303 1.00 91.44 86 LEU A CA 1
ATOM 669 C C . LEU A 1 86 ? -10.076 2.789 9.976 1.00 91.44 86 LEU A C 1
ATOM 671 O O . LEU A 1 86 ? -9.873 3.928 10.403 1.00 91.44 86 LEU A O 1
ATOM 675 N N . VAL A 1 87 ? -9.165 1.817 10.014 1.00 89.69 87 VAL A N 1
ATOM 676 C CA . VAL A 1 87 ? -7.805 1.970 10.543 1.00 89.69 87 VAL A CA 1
ATOM 677 C C . VAL A 1 87 ? -6.798 1.812 9.408 1.00 89.69 87 VAL A C 1
ATOM 679 O O . VAL A 1 87 ? -6.801 0.811 8.693 1.00 89.69 87 VAL A O 1
ATOM 682 N N . VAL A 1 88 ? -5.921 2.799 9.258 1.00 88.56 88 VAL A N 1
ATOM 683 C CA . VAL A 1 88 ? -4.880 2.851 8.229 1.00 88.56 88 VAL A CA 1
ATOM 684 C C . VAL A 1 88 ? -3.521 3.046 8.908 1.00 88.56 88 VAL A C 1
ATOM 686 O O . VAL A 1 88 ? -3.332 4.072 9.559 1.00 88.56 88 VAL A O 1
ATOM 689 N N . PRO A 1 89 ? -2.554 2.122 8.791 1.00 89.25 89 PRO A N 1
ATOM 690 C CA . PRO A 1 89 ? -1.244 2.295 9.400 1.00 89.25 89 PRO A CA 1
ATOM 691 C C . PRO A 1 89 ? -0.429 3.371 8.685 1.00 89.25 89 PRO A C 1
ATOM 693 O O . PRO A 1 89 ? -0.475 3.526 7.467 1.00 89.25 89 PRO A O 1
ATOM 696 N N . ILE A 1 90 ? 0.366 4.083 9.471 1.00 87.56 90 ILE A N 1
ATOM 697 C CA . ILE A 1 90 ? 1.300 5.110 9.025 1.00 87.56 90 ILE A CA 1
ATOM 698 C C . ILE A 1 90 ? 2.701 4.511 9.106 1.00 87.56 90 ILE A C 1
ATOM 700 O O . ILE A 1 90 ? 3.149 4.088 10.175 1.00 87.56 90 ILE A O 1
ATOM 704 N N . ILE A 1 91 ? 3.394 4.483 7.971 1.00 87.81 91 ILE A N 1
ATOM 705 C CA . ILE A 1 91 ? 4.786 4.048 7.886 1.00 87.81 91 ILE A CA 1
ATOM 706 C C . ILE A 1 91 ? 5.661 5.298 7.836 1.00 87.81 91 ILE A C 1
ATOM 708 O O . ILE A 1 91 ? 5.418 6.199 7.036 1.00 87.81 91 ILE A O 1
ATOM 712 N N . GLU A 1 92 ? 6.678 5.360 8.696 1.00 85.62 92 GLU A N 1
ATOM 713 C CA . GLU A 1 92 ? 7.649 6.456 8.641 1.00 85.62 92 GLU A CA 1
ATOM 714 C C . GLU A 1 92 ? 8.434 6.383 7.333 1.00 85.62 92 GLU A C 1
ATOM 716 O O . GLU A 1 92 ? 8.871 5.301 6.926 1.00 85.62 92 GLU A O 1
ATOM 721 N N . ASN A 1 93 ? 8.615 7.532 6.685 1.00 82.44 93 ASN 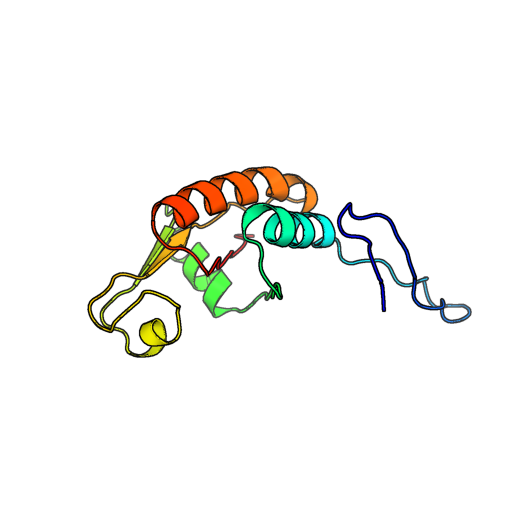A N 1
ATOM 722 C CA . ASN A 1 93 ? 9.328 7.567 5.421 1.00 82.44 93 ASN A CA 1
ATOM 723 C C . ASN A 1 93 ? 10.818 7.253 5.613 1.00 82.44 93 ASN A C 1
ATOM 725 O O . ASN A 1 93 ? 11.396 7.429 6.689 1.00 82.44 93 ASN A O 1
ATOM 729 N N . THR A 1 94 ? 11.456 6.823 4.532 1.00 80.88 94 THR A N 1
ATOM 730 C CA . THR A 1 94 ? 12.907 6.659 4.441 1.00 80.88 94 THR A CA 1
ATOM 731 C C . THR A 1 94 ? 13.401 7.359 3.182 1.00 80.88 94 THR A C 1
ATOM 733 O O . THR A 1 94 ? 12.654 7.543 2.227 1.00 80.88 94 THR A O 1
ATOM 736 N N . ALA A 1 95 ? 14.681 7.733 3.137 1.00 79.19 95 ALA A N 1
ATOM 737 C CA . ALA A 1 95 ? 15.247 8.395 1.958 1.00 79.19 95 ALA A CA 1
ATOM 738 C C . ALA A 1 95 ? 15.244 7.508 0.692 1.00 79.19 95 ALA A C 1
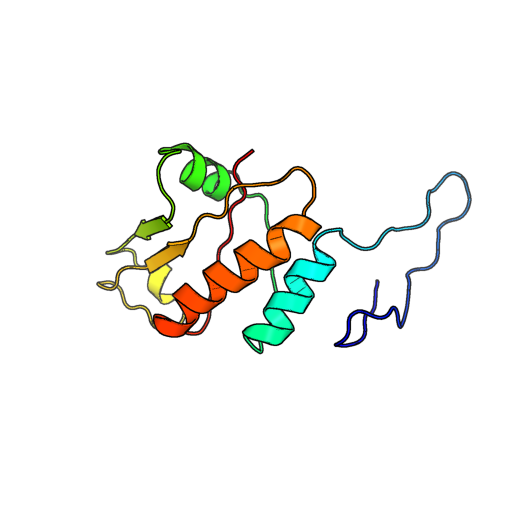ATOM 740 O O . ALA A 1 95 ? 15.470 7.998 -0.417 1.00 79.19 95 ALA A O 1
ATOM 741 N N . HIS A 1 96 ? 15.032 6.198 0.848 1.00 74.31 96 HIS A N 1
ATOM 742 C CA . HIS A 1 96 ? 15.069 5.225 -0.231 1.00 74.31 96 HIS A CA 1
ATOM 743 C C . HIS A 1 96 ? 13.869 4.277 -0.146 1.00 74.31 96 HIS A C 1
ATOM 745 O O . HIS A 1 96 ? 13.870 3.366 0.672 1.00 74.31 96 HIS A O 1
ATOM 751 N N . GLU A 1 97 ? 12.907 4.404 -1.066 1.00 73.62 97 GLU A N 1
ATOM 752 C CA . GLU A 1 97 ? 11.657 3.613 -1.087 1.00 73.62 97 GLU A CA 1
ATOM 753 C C . GLU A 1 97 ? 11.862 2.092 -0.947 1.00 73.62 97 GLU A C 1
ATOM 755 O O . GLU A 1 97 ? 11.063 1.401 -0.319 1.00 73.62 97 GLU A O 1
ATOM 760 N N . ARG A 1 98 ? 12.972 1.546 -1.462 1.00 71.81 98 ARG A N 1
ATOM 761 C CA . ARG A 1 98 ? 13.326 0.121 -1.306 1.00 71.81 98 ARG A CA 1
ATOM 762 C C . ARG A 1 98 ? 13.389 -0.333 0.163 1.00 71.81 98 ARG A C 1
ATOM 764 O O . ARG A 1 98 ? 13.103 -1.495 0.452 1.00 71.81 98 ARG A O 1
ATOM 771 N N . GLU A 1 99 ? 13.756 0.565 1.075 1.00 79.12 99 GLU A N 1
ATOM 772 C CA . GLU A 1 99 ? 13.904 0.311 2.513 1.00 79.12 99 GLU A CA 1
ATOM 773 C C . GLU A 1 99 ? 12.539 0.228 3.214 1.00 79.12 99 GLU A C 1
ATOM 775 O O . GLU A 1 99 ? 12.426 -0.402 4.264 1.00 79.12 99 GLU A O 1
ATOM 780 N N . LEU A 1 100 ? 11.471 0.729 2.579 1.00 83.88 100 LEU A N 1
ATOM 781 C CA . LEU A 1 100 ? 10.099 0.622 3.080 1.00 83.88 100 LEU A CA 1
ATOM 782 C C . LEU A 1 100 ? 9.490 -0.770 2.887 1.00 83.88 100 LEU A C 1
ATOM 784 O O . LEU A 1 100 ? 8.478 -1.077 3.509 1.00 83.88 100 LEU A O 1
ATOM 788 N N . THR A 1 101 ? 10.091 -1.645 2.072 1.00 85.19 101 THR A N 1
ATOM 789 C CA . THR A 1 101 ? 9.509 -2.959 1.730 1.00 85.19 101 THR A CA 1
ATOM 790 C C . THR A 1 101 ? 9.244 -3.829 2.961 1.00 85.19 101 THR A C 1
ATOM 792 O O . THR A 1 101 ? 8.239 -4.542 3.016 1.00 85.19 101 THR A O 1
ATOM 795 N N . GLN A 1 102 ? 10.125 -3.773 3.965 1.00 86.88 102 GLN A N 1
ATOM 796 C CA . GLN A 1 102 ? 9.935 -4.523 5.205 1.00 86.88 102 GLN A CA 1
ATOM 797 C C . GLN A 1 102 ? 8.814 -3.920 6.059 1.00 86.88 102 GLN A C 1
ATOM 799 O O . GLN A 1 102 ? 7.903 -4.647 6.453 1.00 86.88 102 GLN A O 1
ATOM 804 N N . SER A 1 103 ? 8.843 -2.606 6.286 1.00 86.38 103 SER A N 1
ATOM 805 C CA . SER A 1 103 ? 7.808 -1.890 7.041 1.00 86.38 103 SER A CA 1
ATOM 806 C C . SER A 1 103 ? 6.427 -2.068 6.408 1.00 86.38 103 SER A C 1
ATOM 808 O O . SER A 1 103 ? 5.438 -2.287 7.103 1.00 86.38 103 SER A O 1
ATOM 810 N N . LEU A 1 104 ? 6.369 -2.059 5.073 1.00 87.69 104 LEU A N 1
ATOM 811 C CA . LEU A 1 104 ? 5.185 -2.372 4.283 1.00 87.69 104 LEU A CA 1
ATOM 812 C C . LEU A 1 104 ? 4.667 -3.777 4.593 1.00 87.69 104 LEU A C 1
ATOM 814 O O . LEU A 1 104 ? 3.491 -3.957 4.901 1.00 87.69 104 LEU A O 1
ATOM 818 N N . ALA A 1 105 ? 5.545 -4.778 4.532 1.00 88.00 105 ALA A N 1
ATOM 819 C CA . ALA A 1 105 ? 5.170 -6.155 4.819 1.00 88.00 105 ALA A CA 1
ATOM 820 C C . ALA A 1 105 ? 4.652 -6.324 6.257 1.00 88.00 105 ALA A C 1
ATOM 822 O O . ALA A 1 105 ? 3.722 -7.095 6.495 1.00 88.00 105 ALA A O 1
ATOM 823 N N . GLU A 1 106 ? 5.231 -5.616 7.223 1.00 87.56 106 GLU A N 1
ATOM 824 C CA . GLU A 1 106 ? 4.774 -5.615 8.615 1.00 87.56 106 GLU A CA 1
ATOM 825 C C . GLU A 1 106 ? 3.395 -4.956 8.761 1.00 87.56 106 GLU A C 1
ATOM 827 O O . GLU A 1 106 ? 2.485 -5.577 9.315 1.00 87.56 106 GLU A O 1
ATOM 832 N N . ALA A 1 107 ? 3.195 -3.772 8.177 1.00 85.75 107 ALA A N 1
ATOM 833 C CA . ALA A 1 107 ? 1.910 -3.072 8.173 1.00 85.75 107 ALA A CA 1
ATOM 834 C C . ALA A 1 107 ? 0.796 -3.906 7.518 1.00 85.75 107 ALA A C 1
ATOM 836 O O . ALA A 1 107 ? -0.300 -4.037 8.062 1.00 85.75 107 ALA A O 1
ATOM 837 N N . VAL A 1 108 ? 1.092 -4.544 6.383 1.00 83.44 108 VAL A N 1
ATOM 838 C CA . VAL A 1 108 ? 0.157 -5.436 5.685 1.00 83.44 108 VAL A CA 1
ATOM 839 C C . VAL A 1 108 ? -0.211 -6.643 6.541 1.00 83.44 108 VAL A C 1
ATOM 841 O O . VAL A 1 108 ? -1.380 -7.009 6.578 1.00 83.44 108 VAL A O 1
ATOM 844 N N . ARG A 1 109 ? 0.738 -7.272 7.248 1.00 83.31 109 ARG A N 1
ATOM 845 C CA . ARG A 1 109 ? 0.423 -8.412 8.132 1.00 83.31 109 ARG A CA 1
ATOM 846 C C . ARG A 1 109 ? -0.512 -8.010 9.269 1.00 83.31 109 ARG A C 1
ATOM 848 O O . ARG A 1 109 ? -1.431 -8.766 9.579 1.00 83.31 109 ARG A O 1
ATOM 855 N N . LEU A 1 110 ? -0.291 -6.834 9.856 1.00 74.19 110 LEU A N 1
ATOM 856 C CA . LEU A 1 110 ? -1.155 -6.291 10.903 1.00 74.19 110 LEU A CA 1
ATOM 857 C C . LEU A 1 110 ? -2.571 -6.064 10.368 1.00 74.19 110 LEU A C 1
ATOM 859 O O . LEU A 1 110 ? -3.527 -6.568 10.957 1.00 74.19 110 LEU A O 1
ATOM 863 N N . ILE A 1 111 ? -2.710 -5.414 9.209 1.00 71.19 111 ILE A N 1
ATOM 864 C CA . ILE A 1 111 ? -4.028 -5.170 8.616 1.00 71.19 111 ILE A CA 1
ATOM 865 C C . ILE A 1 111 ? -4.683 -6.458 8.141 1.00 71.19 111 ILE A C 1
ATOM 867 O O . ILE A 1 111 ? -5.836 -6.655 8.463 1.00 71.19 111 ILE A O 1
ATOM 871 N N . LEU A 1 112 ? -4.008 -7.365 7.432 1.00 64.12 112 LEU A N 1
ATOM 872 C CA . LEU A 1 112 ? -4.635 -8.595 6.925 1.00 64.12 112 LEU A CA 1
ATOM 873 C C . LEU A 1 112 ? -5.143 -9.516 8.042 1.00 64.12 112 LEU A C 1
ATOM 875 O O . LEU A 1 112 ? -6.052 -10.312 7.800 1.00 64.12 112 LEU A O 1
ATOM 879 N N . SER A 1 113 ? -4.590 -9.406 9.255 1.00 55.78 113 SER A N 1
ATOM 880 C CA . SER A 1 113 ? -5.144 -10.075 10.438 1.00 55.78 113 SER A CA 1
ATOM 881 C C . SER A 1 113 ? -6.458 -9.452 10.942 1.00 55.78 113 SER A C 1
ATOM 883 O O . SER A 1 113 ? -7.184 -10.102 11.689 1.00 55.78 113 SER A O 1
ATOM 885 N N . LEU A 1 114 ? -6.781 -8.231 10.499 1.00 47.44 114 LEU A N 1
ATOM 886 C CA . LEU A 1 114 ? -7.911 -7.409 10.938 1.00 47.44 114 LEU A CA 1
ATOM 887 C C . LEU A 1 114 ? -8.943 -7.142 9.813 1.00 47.44 114 LEU A C 1
ATOM 889 O O . LEU A 1 114 ? -10.133 -7.312 10.047 1.00 47.44 114 LEU A O 1
ATOM 893 N N . PHE A 1 115 ? -8.524 -6.793 8.589 1.00 45.25 115 PHE A N 1
ATOM 894 C CA . PHE A 1 115 ? -9.345 -6.481 7.411 1.00 45.25 115 PHE A CA 1
ATOM 895 C C . PHE A 1 115 ? -8.594 -6.777 6.103 1.00 45.25 115 PHE A C 1
ATOM 897 O O . PHE A 1 115 ? -7.392 -6.572 5.979 1.00 45.25 115 PHE A O 1
ATOM 904 N N . ARG A 1 116 ? -9.292 -7.290 5.087 1.00 43.81 116 ARG A N 1
ATOM 905 C CA . ARG A 1 116 ? -8.621 -8.068 4.037 1.00 43.81 116 ARG A CA 1
ATOM 906 C C . ARG A 1 116 ? -8.163 -7.303 2.783 1.00 43.81 116 ARG A C 1
ATOM 908 O O . ARG A 1 116 ? -7.418 -7.906 2.025 1.00 43.81 116 ARG A O 1
ATOM 915 N N . HIS A 1 117 ? -8.543 -6.042 2.513 1.00 45.62 117 HIS A N 1
ATOM 916 C CA . HIS A 1 117 ? -8.404 -5.538 1.124 1.00 45.62 117 HIS A CA 1
ATOM 917 C C . HIS A 1 117 ? -8.070 -4.058 0.849 1.00 45.62 117 HIS A C 1
ATOM 919 O O . HIS A 1 117 ? -8.202 -3.648 -0.302 1.00 45.62 117 HIS A O 1
ATOM 925 N N . MET A 1 118 ? -7.550 -3.251 1.780 1.00 43.00 118 MET A N 1
ATOM 926 C CA . MET A 1 118 ? -7.003 -1.949 1.359 1.00 43.00 118 MET A CA 1
ATOM 927 C C . MET A 1 118 ? -5.877 -1.445 2.253 1.00 43.00 118 MET A C 1
ATOM 929 O O . MET A 1 118 ? -6.019 -1.379 3.468 1.00 43.00 118 MET A O 1
ATOM 933 N N . LEU A 1 119 ? -4.766 -1.074 1.619 1.00 47.69 119 LEU A N 1
ATOM 934 C CA . LEU A 1 119 ? -3.614 -0.470 2.262 1.00 47.69 119 LEU A CA 1
ATOM 935 C C . LEU A 1 119 ? -3.479 0.961 1.742 1.00 47.69 119 LEU A C 1
ATOM 937 O O . LEU A 1 119 ? -3.116 1.171 0.589 1.00 47.69 119 LEU A O 1
ATOM 941 N N . LEU A 1 120 ? -3.788 1.930 2.595 1.00 48.84 120 LEU A N 1
ATOM 942 C CA . LEU A 1 120 ? -3.391 3.315 2.389 1.00 48.84 120 LEU A CA 1
ATOM 943 C C . LEU A 1 120 ? -2.053 3.490 3.111 1.00 48.84 120 LEU A C 1
ATOM 945 O O . LEU A 1 120 ? -1.947 3.222 4.303 1.00 48.84 120 LEU A O 1
ATOM 949 N N . LEU A 1 121 ? -1.016 3.868 2.376 1.00 53.09 121 LEU A N 1
ATOM 950 C CA . LEU A 1 121 ? 0.262 4.267 2.950 1.00 53.09 121 LEU A CA 1
ATOM 951 C C . LEU A 1 121 ? 0.411 5.748 2.682 1.00 53.09 121 LEU A C 1
ATOM 953 O O . LEU A 1 121 ? 0.253 6.184 1.547 1.00 53.09 121 LEU A O 1
ATOM 957 N N . SER A 1 122 ? 0.735 6.508 3.715 1.00 50.88 122 SER A N 1
ATOM 958 C CA . SER A 1 122 ? 1.197 7.872 3.532 1.00 50.88 122 SER A CA 1
ATOM 959 C C . SER A 1 122 ? 2.580 7.977 4.142 1.00 50.88 122 SER A C 1
ATOM 961 O O . SER A 1 122 ? 2.780 7.671 5.316 1.00 50.88 122 SER A O 1
ATOM 963 N N . GLU A 1 123 ? 3.521 8.410 3.318 1.00 53.19 123 GLU A N 1
ATOM 964 C CA . GLU A 1 123 ? 4.879 8.736 3.724 1.00 53.19 123 GLU A CA 1
ATOM 965 C C . GLU A 1 123 ? 4.878 10.096 4.427 1.00 53.19 123 GLU A C 1
ATOM 967 O O . GLU A 1 123 ? 4.255 11.051 3.956 1.00 53.19 123 GLU A O 1
ATOM 972 N N . ARG A 1 124 ? 5.568 10.187 5.566 1.00 54.50 124 ARG A N 1
ATOM 973 C CA . ARG A 1 124 ? 5.833 11.456 6.251 1.00 54.50 124 ARG A CA 1
ATOM 974 C C . ARG A 1 124 ? 7.226 11.952 5.863 1.00 54.50 124 ARG A C 1
ATOM 976 O O . ARG A 1 124 ? 8.201 11.298 6.215 1.00 54.50 124 ARG A O 1
ATOM 983 N N . ASN A 1 125 ? 7.309 13.075 5.149 1.00 49.00 125 ASN A N 1
ATOM 984 C CA . ASN A 1 125 ? 8.581 13.762 4.872 1.00 49.00 125 ASN A CA 1
ATOM 985 C C . ASN A 1 125 ? 9.089 14.554 6.077 1.00 49.00 125 ASN A C 1
ATOM 987 O O . ASN A 1 125 ? 8.241 15.111 6.811 1.00 49.00 125 ASN A O 1
#

Secondary structure (DSSP, 8-state):
--EE-TTS-EEE-PPPPSTTSPPP---TTHHHHHHHHHHH--S-------HHHHHHHHS-TT-SEEEEES-GGGGGSTT--TTSEEEEE-EEP-SSGGGHHHHHHHHHHHHHTT-SS-----EE-

Sequence (125 aa):
MYVLSPNGSLLFEPLAKPWPNKPPKCSDCGPLFLKAYEMCNVGAVIHSHEMESCLATMINPSLKEFRISHMEMIKGIQGHGYYDELVVPIIENTAHERELTQSLAEAVRLILSLFRHMLLLSERN

Organism: NCBI:txid1961234

Foldseek 3Di:
DWDADLVGHTPDADDADDPPGDGDDDDLCSLVFSLCCVQQVDPDDDDDQDPVLQCQCVVDVVDQKRKDAQDCVCVVPPPDDRGDIDIAGEDEDDPGNNVCNVVSNVRQVVVC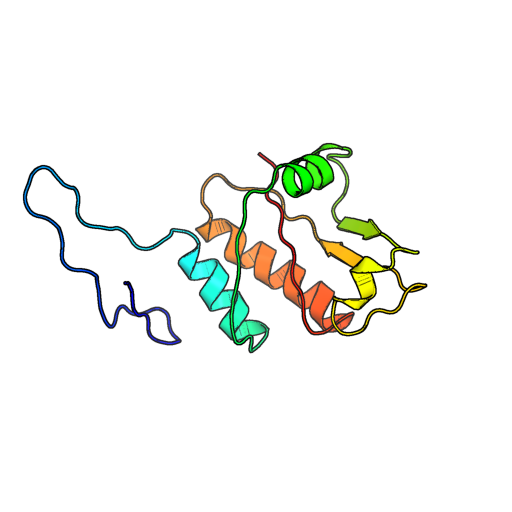VPDRDDHDYHYHD

InterPro domains:
  IPR001303 Class II aldolase/adducin N-terminal [PF00596] (21-109)
  IPR036409 Class II aldolase/adducin N-terminal domain superfamily [G3DSA:3.40.225.10] (1-117)
  IPR036409 Class II aldolase/adducin N-terminal domain superfamily [SSF53639] (20-108)

pLDDT: mean 84.23, std 13.1, range [43.0, 97.69]